Protein AF-A0A969EKW4-F1 (afdb_monomer)

Secondary structure (DSSP, 8-state):
--HHHHHHHHHHHGGGGGG---PPPEEEEEEEEETTEEESS-----TT-EEEEEEEE-SSS-EEEEEEEEEEEETTEEEEEEEETTTTSPPEEE-SS-------TT-BSEEEEE-TT-S-EEEEEE--TT-----

Solvent-accessible surface area (backbone atoms only — not comparable to full-atom values): 8325 Å² total; per-residue (Å²): 139,66,73,71,61,57,59,55,59,58,62,66,62,66,74,70,71,80,78,78,75,84,63,62,57,75,47,78,45,68,33,41,35,46,94,87,48,55,42,67,81,75,83,92,81,59,71,59,24,32,40,34,41,38,42,29,24,79,29,95,53,69,43,73,50,76,46,50,38,67,77,34,69,53,96,90,33,87,57,49,15,71,35,45,51,44,74,97,54,72,60,52,73,45,63,93,66,93,67,82,84,75,77,62,90,85,48,34,34,46,78,47,79,41,51,49,68,33,76,64,34,33,39,35,37,67,38,48,91,79,62,68,76,89,130

Foldseek 3Di:
DPVVVVVVVVVVVVVPPPPPPPQAAEEEEEWEDEPPDIVVPDDDDDARHKYKYFYFYQYPFKDKDWDAADFDDDPNDGDAHPAELCVVWDKDWDDPDDDPPPPPPDHHTDMDIGGHRDRGIMIITGHHPSNDDDD

Sequence (135 aa):
MKMKLLAIALFSLGMFLSACASGAEKVEYTVEMTEFAYSPNLLELKVGQEVTLHLVNIGALDHELMIGREMVLREDQPSGYMADMFEGHEPTVSMVEEMDHDMGHGHGGFMVTVPKGSESTSMTFTVTEDMVGHK

Nearest PDB structures (foldseek):
  7z3g-assembly1_A  TM=7.167E-01  e=8.500E-06  Acidithiobacillus ferrooxidans
  7z3f-assembly2_B  TM=7.754E-01  e=2.452E-05  Acidithiobacillus ferrooxidans
  7z3f-assembly1_A  TM=7.136E-01  e=1.315E-05  Acidithiobacillus ferrooxidans
  4hcf-assembly2_B  TM=7.123E-01  e=1.815E-02  Bacillus anthracis str. Ames
  4gz9-assembly1_A  TM=3.808E-01  e=3.193E-01  Mus musculus

Structure (mmCIF, N/CA/C/O backbone):
data_AF-A0A969EKW4-F1
#
_entry.id   AF-A0A969EKW4-F1
#
loop_
_atom_site.group_PDB
_atom_site.id
_atom_site.type_symbol
_atom_site.label_atom_id
_atom_site.label_alt_id
_atom_site.label_comp_id
_atom_site.label_asym_id
_atom_site.label_entity_id
_atom_site.label_seq_id
_atom_site.pdbx_PDB_ins_code
_atom_site.Cartn_x
_atom_site.Cartn_y
_atom_site.Cartn_z
_atom_site.occupancy
_atom_site.B_iso_or_equiv
_atom_site.auth_seq_id
_atom_site.auth_comp_id
_atom_site.auth_asym_id
_atom_site.auth_atom_id
_atom_site.pdbx_PDB_model_num
ATOM 1 N N . MET A 1 1 ? -17.816 34.848 53.151 1.00 47.81 1 MET A N 1
ATOM 2 C CA . MET A 1 1 ? -16.675 33.966 52.801 1.00 47.81 1 MET A CA 1
ATOM 3 C C . MET A 1 1 ? -17.113 32.565 52.325 1.00 47.81 1 MET A C 1
ATOM 5 O O . MET A 1 1 ? -16.415 31.601 52.584 1.00 47.81 1 MET A O 1
ATOM 9 N N . LYS A 1 2 ? -18.255 32.430 51.623 1.00 43.16 2 LYS A N 1
ATOM 10 C CA . LYS A 1 2 ? -18.767 31.136 51.110 1.00 43.16 2 LYS A CA 1
ATOM 11 C C . LYS A 1 2 ? -18.847 31.081 49.571 1.00 43.16 2 LYS A C 1
ATOM 13 O O . LYS A 1 2 ? -18.701 30.018 48.992 1.00 43.16 2 LYS A O 1
ATOM 18 N N . MET A 1 3 ? -18.954 32.237 48.906 1.00 44.72 3 MET A N 1
ATOM 19 C CA . MET A 1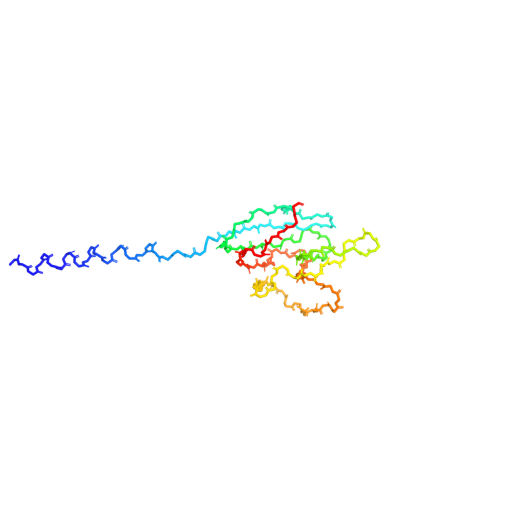 3 ? -19.027 32.341 47.435 1.00 44.72 3 MET A CA 1
ATOM 20 C C . MET A 1 3 ? -17.680 32.211 46.708 1.00 44.72 3 MET A C 1
ATOM 22 O O . MET A 1 3 ? -17.662 31.849 45.540 1.00 44.72 3 MET A O 1
ATOM 26 N N . LYS A 1 4 ? -16.548 32.469 47.380 1.00 44.16 4 LYS A N 1
ATOM 27 C CA . LYS A 1 4 ? -15.214 32.355 46.757 1.00 44.16 4 LYS A CA 1
ATOM 28 C C . LYS A 1 4 ? -14.690 30.914 46.692 1.00 44.16 4 LYS A C 1
ATOM 30 O O . LYS A 1 4 ? -13.885 30.616 45.822 1.00 44.16 4 LYS A O 1
ATOM 35 N N . LEU A 1 5 ? -15.169 30.022 47.567 1.00 45.38 5 LEU A N 1
ATOM 36 C CA . LEU A 1 5 ? -14.805 28.598 47.531 1.00 45.38 5 LEU A CA 1
ATOM 37 C C . LEU A 1 5 ? -15.562 27.823 46.441 1.00 45.38 5 LEU A C 1
ATOM 39 O O . LEU A 1 5 ? -15.018 26.873 45.890 1.00 45.38 5 LEU A O 1
ATOM 43 N N . LEU A 1 6 ? -16.775 28.256 46.080 1.00 46.06 6 LEU A N 1
ATOM 44 C CA . LEU A 1 6 ? -17.583 27.600 45.045 1.00 46.06 6 LEU A CA 1
ATOM 45 C C . LEU A 1 6 ? -17.015 27.819 43.628 1.00 46.06 6 LEU A C 1
ATOM 47 O O . LEU A 1 6 ? -17.104 26.936 42.783 1.00 46.06 6 LEU A O 1
ATOM 51 N N . ALA A 1 7 ? -16.380 28.970 43.384 1.00 49.97 7 ALA A N 1
ATOM 52 C CA . ALA A 1 7 ? -15.793 29.306 42.084 1.00 49.97 7 ALA A CA 1
ATOM 53 C C . ALA A 1 7 ? -14.501 28.524 41.778 1.00 49.97 7 ALA A C 1
ATOM 55 O O . ALA A 1 7 ? -14.211 28.248 40.619 1.00 49.97 7 ALA A O 1
ATOM 56 N N . ILE A 1 8 ? -13.746 28.127 42.807 1.00 52.19 8 ILE A N 1
ATOM 57 C CA . ILE A 1 8 ? -12.502 27.358 42.638 1.00 52.19 8 ILE A CA 1
ATOM 58 C C . ILE A 1 8 ? -12.814 25.881 42.353 1.00 52.19 8 ILE A C 1
ATOM 60 O O . ILE A 1 8 ? -12.127 25.261 41.548 1.00 52.19 8 ILE A O 1
ATOM 64 N N . ALA A 1 9 ? -13.892 25.340 42.932 1.00 51.75 9 ALA A N 1
ATOM 65 C CA . ALA A 1 9 ? -14.326 23.962 42.689 1.00 51.75 9 ALA A CA 1
ATOM 66 C C . ALA A 1 9 ? -14.897 23.735 41.273 1.00 51.75 9 ALA A C 1
ATOM 68 O O . ALA A 1 9 ? -14.811 22.628 40.750 1.00 51.75 9 ALA A O 1
ATOM 69 N N . LEU A 1 10 ? -15.453 24.773 40.635 1.00 51.91 10 LEU A N 1
ATOM 70 C CA . LEU A 1 10 ? -15.963 24.680 39.261 1.00 51.91 10 LEU A CA 1
ATOM 71 C C . LEU A 1 10 ? -14.856 24.801 38.202 1.00 51.91 10 LEU A C 1
ATOM 73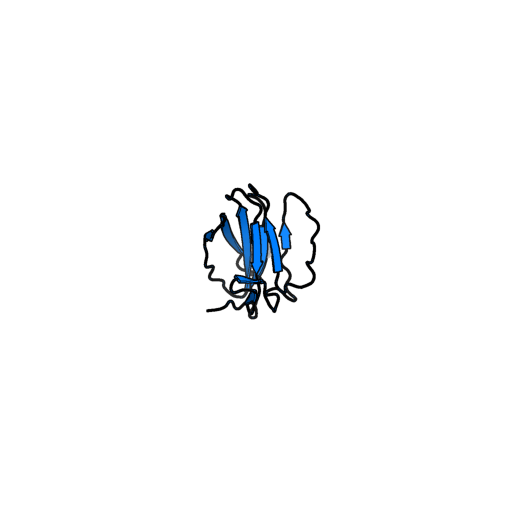 O O . LEU A 1 10 ? -15.001 24.267 37.107 1.00 51.91 10 LEU A O 1
ATOM 77 N N . PHE A 1 11 ? -13.742 25.467 38.526 1.00 50.31 11 PHE A N 1
ATOM 78 C CA . PHE A 1 11 ? -12.624 25.645 37.595 1.00 50.31 11 PHE A CA 1
ATOM 79 C C . PHE A 1 11 ? -11.710 24.410 37.527 1.00 50.31 11 PHE A C 1
ATOM 81 O O . PHE A 1 11 ? -11.139 24.122 36.480 1.00 50.31 11 PHE A O 1
ATOM 88 N N . SER A 1 12 ? -11.614 23.629 38.608 1.00 52.50 12 SER A N 1
ATOM 89 C CA . SER A 1 12 ? -10.834 22.383 38.641 1.00 52.50 12 SER A CA 1
ATOM 90 C C . SER A 1 12 ? -11.556 21.172 38.035 1.00 52.50 12 SER A C 1
ATOM 92 O O . SER A 1 12 ? -10.896 20.205 37.662 1.00 52.50 12 SER A O 1
ATOM 94 N N . LEU A 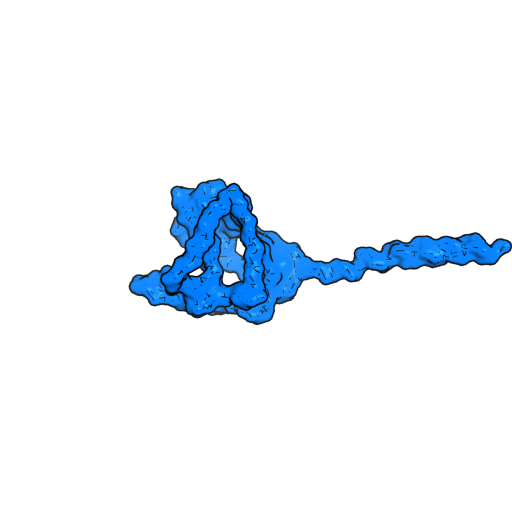1 13 ? -12.885 21.216 37.883 1.00 50.91 13 LEU A N 1
ATOM 95 C CA . LEU A 1 13 ? -13.667 20.115 37.302 1.00 50.91 13 LEU A CA 1
ATOM 96 C C . LEU A 1 13 ? -13.729 20.159 35.760 1.00 50.91 13 LEU A C 1
ATOM 98 O O . LEU A 1 13 ? -13.966 19.136 35.126 1.00 50.91 13 LEU A O 1
ATOM 102 N N . GLY A 1 14 ? -13.461 21.317 35.145 1.00 49.56 14 GLY A N 1
ATOM 103 C CA . GLY A 1 14 ? -13.463 21.481 33.684 1.00 49.56 14 GLY A CA 1
ATOM 104 C C . GLY A 1 14 ? -12.215 20.948 32.968 1.00 49.56 14 GLY A C 1
ATOM 105 O O . GLY A 1 14 ? -12.259 20.725 31.763 1.00 49.56 14 GLY A O 1
ATOM 106 N N . MET A 1 15 ? -11.112 20.708 33.686 1.00 54.66 15 MET A N 1
ATOM 107 C CA . MET A 1 15 ? -9.848 20.244 33.089 1.00 54.66 15 MET A CA 1
ATOM 108 C C . MET A 1 15 ? -9.747 18.720 32.913 1.00 54.66 15 MET A C 1
ATOM 110 O O . MET A 1 15 ? -8.794 18.250 32.300 1.00 54.66 15 MET A O 1
ATOM 114 N N . PHE A 1 16 ? -10.725 17.942 33.389 1.00 52.00 16 PHE A N 1
ATOM 115 C CA . PHE A 1 16 ? -10.686 16.475 33.308 1.00 52.00 16 PHE A CA 1
ATOM 116 C C . PHE A 1 16 ? -11.530 15.862 32.179 1.00 52.00 16 PHE A C 1
ATOM 118 O O . PHE A 1 16 ? -11.521 14.645 32.021 1.00 52.00 16 PHE A O 1
ATOM 125 N N . LEU A 1 17 ? -12.223 16.660 31.357 1.00 52.09 17 LEU A N 1
ATOM 126 C CA . LEU A 1 17 ? -13.061 16.122 30.272 1.00 52.09 17 LEU A CA 1
ATOM 127 C C . LEU A 1 17 ? -12.332 15.911 28.929 1.00 52.09 17 LEU A C 1
ATOM 129 O O . LEU A 1 17 ? -12.952 15.446 27.980 1.00 52.09 17 LEU A O 1
ATOM 133 N N . SER A 1 18 ? -11.030 16.199 28.822 1.00 55.19 18 SER A N 1
ATOM 134 C CA . SER A 1 18 ? -10.322 16.150 27.527 1.00 55.19 18 SER A CA 1
ATOM 135 C C . SER A 1 18 ? -9.687 14.795 27.166 1.00 55.19 18 SER A C 1
ATOM 137 O O . SER A 1 18 ? -9.006 14.711 26.148 1.00 55.19 18 SER A O 1
ATOM 139 N N . ALA A 1 19 ? -9.869 13.739 27.964 1.00 51.81 19 ALA A N 1
ATOM 140 C CA . ALA A 1 19 ? -9.163 12.464 27.757 1.00 51.81 19 ALA A CA 1
ATOM 141 C C . ALA A 1 19 ? -10.017 11.331 27.157 1.00 51.81 19 ALA A C 1
ATOM 143 O O . ALA A 1 19 ? -9.506 10.236 26.952 1.00 51.81 19 ALA A O 1
ATOM 144 N N . CYS A 1 20 ? -11.293 11.573 26.840 1.00 50.16 20 CYS A N 1
ATOM 145 C CA . CYS A 1 20 ? -12.179 10.559 26.254 1.00 50.16 20 CYS A CA 1
ATOM 146 C C . CYS A 1 20 ? -12.565 10.889 24.806 1.00 50.16 20 CYS A C 1
ATOM 148 O O . CYS A 1 20 ? -13.729 10.798 24.433 1.00 50.16 20 CYS A O 1
ATOM 150 N N . ALA A 1 21 ? -11.591 11.267 23.981 1.00 50.88 21 ALA A N 1
ATOM 151 C CA . ALA A 1 21 ? -11.696 11.085 22.538 1.00 50.88 21 ALA A CA 1
ATOM 152 C C . ALA A 1 21 ? -10.865 9.846 22.190 1.00 50.88 21 ALA A C 1
ATOM 154 O O . ALA A 1 21 ? -9.721 9.943 21.762 1.00 50.88 21 ALA A O 1
ATOM 155 N N . SER A 1 22 ? -11.429 8.671 22.473 1.00 57.69 22 SER A N 1
ATOM 156 C CA . SER A 1 22 ? -10.914 7.380 22.011 1.00 57.69 22 SER A CA 1
ATOM 157 C C . SER A 1 22 ? -11.095 7.304 20.489 1.00 57.69 22 SER A C 1
ATOM 159 O O . SER A 1 22 ? -12.016 6.652 20.003 1.00 57.69 22 SER A O 1
ATOM 161 N N . GLY A 1 23 ? -10.284 8.049 19.736 1.00 66.25 23 GLY A N 1
ATOM 162 C CA . GLY A 1 23 ? -10.148 7.854 18.295 1.00 66.25 23 GLY A CA 1
ATOM 163 C C . GLY A 1 23 ? -9.470 6.515 18.012 1.00 66.25 23 GLY A C 1
ATOM 164 O O . GLY A 1 23 ? -8.742 6.008 18.866 1.00 66.25 23 GLY A O 1
ATOM 165 N N . ALA A 1 24 ? -9.725 5.941 16.835 1.00 76.56 24 ALA A N 1
ATOM 166 C CA . ALA A 1 24 ? -9.005 4.763 16.358 1.00 76.56 24 ALA A CA 1
ATOM 167 C C . ALA A 1 24 ? -7.483 4.976 16.479 1.00 76.56 24 ALA A C 1
ATOM 169 O O . ALA A 1 24 ? -6.990 6.076 16.209 1.00 76.56 24 ALA A O 1
ATOM 170 N N . GLU A 1 25 ? -6.748 3.943 16.907 1.00 92.06 25 GLU A N 1
ATOM 171 C CA . GLU A 1 25 ? -5.279 3.953 16.877 1.00 92.06 25 GLU A CA 1
ATOM 172 C C . GLU A 1 25 ? -4.845 4.193 15.426 1.00 92.06 25 GLU A C 1
ATOM 174 O O . GLU A 1 25 ? -5.259 3.448 14.540 1.00 92.06 25 GLU A O 1
ATOM 179 N N . LYS A 1 26 ? -4.067 5.251 15.178 1.00 95.62 26 LYS A N 1
ATOM 180 C CA . LYS A 1 26 ? -3.584 5.597 13.837 1.00 95.62 26 LYS A CA 1
ATOM 181 C C . LYS A 1 26 ? -2.175 5.059 13.648 1.00 95.62 26 LYS A C 1
ATOM 183 O O . LYS A 1 26 ? -1.304 5.354 14.469 1.00 95.62 26 LYS A O 1
ATOM 188 N N . VAL A 1 27 ? -1.953 4.304 12.578 1.00 96.06 27 VAL A N 1
ATOM 189 C CA . VAL A 1 27 ? -0.658 3.697 12.252 1.00 96.06 27 VAL A CA 1
ATOM 190 C C . VAL A 1 27 ? -0.314 3.970 10.795 1.00 96.06 27 VAL A C 1
ATOM 192 O O . VAL A 1 27 ? -1.176 3.926 9.921 1.00 96.06 27 VAL A O 1
ATOM 195 N N . GLU A 1 28 ? 0.960 4.238 10.529 1.00 97.19 28 GLU A N 1
ATOM 196 C CA . GLU A 1 28 ? 1.457 4.510 9.184 1.00 97.19 28 GLU A CA 1
ATOM 197 C C . GLU A 1 28 ? 2.567 3.527 8.808 1.00 97.19 28 GLU A C 1
ATOM 199 O O . GLU A 1 28 ? 3.427 3.210 9.633 1.00 97.19 28 GLU A O 1
ATOM 204 N N . TYR A 1 29 ? 2.562 3.069 7.556 1.00 96.81 29 TYR A N 1
ATOM 205 C CA . TYR A 1 29 ? 3.597 2.208 6.985 1.00 96.81 29 TYR A CA 1
ATOM 206 C C . TYR A 1 29 ? 4.076 2.776 5.658 1.00 96.81 29 TYR A C 1
ATOM 208 O O . TYR A 1 29 ? 3.269 3.238 4.857 1.00 96.81 29 TYR A O 1
ATOM 216 N N . THR A 1 30 ? 5.374 2.679 5.394 1.00 97.25 30 THR A N 1
ATOM 217 C CA . THR A 1 30 ? 5.927 2.906 4.056 1.00 97.25 30 THR A CA 1
ATOM 218 C C . THR A 1 30 ? 6.110 1.562 3.369 1.00 97.25 30 THR A C 1
ATOM 220 O O . THR A 1 30 ? 6.730 0.666 3.941 1.00 97.25 30 THR A O 1
ATOM 223 N N . VAL A 1 31 ? 5.569 1.433 2.160 1.00 96.94 31 VAL A N 1
ATOM 224 C CA . VAL A 1 31 ? 5.736 0.268 1.292 1.00 96.94 31 VAL A CA 1
ATOM 225 C C . VAL A 1 31 ? 6.527 0.701 0.066 1.00 96.94 31 VAL A C 1
ATOM 227 O O . VAL A 1 31 ? 6.027 1.428 -0.791 1.00 96.94 31 VAL A O 1
ATOM 230 N N . GLU A 1 32 ? 7.771 0.247 -0.009 1.00 96.88 32 GLU A N 1
ATOM 231 C CA . GLU A 1 32 ? 8.620 0.422 -1.181 1.00 96.88 32 GLU A CA 1
ATOM 232 C C . GLU A 1 32 ? 8.261 -0.625 -2.239 1.00 96.88 32 GLU A C 1
ATOM 234 O O . GLU A 1 32 ? 8.130 -1.815 -1.937 1.00 96.88 32 GLU A O 1
ATOM 239 N N . MET A 1 33 ? 8.108 -0.177 -3.482 1.00 96.50 33 MET A N 1
ATOM 240 C CA . MET A 1 33 ? 7.756 -0.996 -4.637 1.00 96.50 33 MET A CA 1
ATOM 241 C C . MET A 1 33 ? 8.936 -1.026 -5.609 1.00 96.50 33 MET A C 1
ATOM 243 O O . MET A 1 33 ? 9.424 0.018 -6.045 1.00 96.50 33 MET A O 1
ATOM 247 N N . THR A 1 34 ? 9.373 -2.236 -5.943 1.00 95.81 34 THR A N 1
ATOM 248 C CA . THR A 1 34 ? 10.364 -2.535 -6.989 1.00 95.81 34 THR A CA 1
ATOM 249 C C . THR A 1 34 ? 9.721 -3.435 -8.042 1.00 95.81 34 THR A C 1
ATOM 251 O O . THR A 1 34 ? 8.625 -3.952 -7.828 1.00 95.81 34 THR A O 1
ATOM 254 N N . GLU A 1 35 ? 10.427 -3.733 -9.133 1.00 94.25 35 GLU A N 1
ATOM 255 C CA . GLU A 1 35 ? 9.907 -4.570 -10.223 1.00 94.25 35 GLU A CA 1
ATOM 256 C C . GLU A 1 35 ? 9.490 -5.978 -9.789 1.00 94.25 35 GLU A C 1
ATOM 258 O O . GLU A 1 35 ? 8.704 -6.624 -10.480 1.00 94.25 35 GLU A O 1
ATOM 263 N N . PHE A 1 36 ? 10.025 -6.471 -8.670 1.00 91.38 36 PHE A N 1
ATOM 264 C CA . PHE A 1 36 ? 9.852 -7.864 -8.259 1.00 91.38 36 PHE A CA 1
ATOM 265 C C . PHE A 1 36 ? 9.410 -8.041 -6.805 1.00 91.38 36 PHE A C 1
ATOM 267 O O . PHE A 1 36 ? 9.242 -9.180 -6.368 1.00 91.38 36 PHE A O 1
ATOM 274 N N . ALA A 1 37 ? 9.255 -6.959 -6.035 1.00 93.38 37 ALA A N 1
ATOM 275 C CA . ALA A 1 37 ? 8.936 -7.064 -4.616 1.00 93.38 37 ALA A CA 1
ATOM 276 C C . ALA A 1 37 ? 8.345 -5.784 -4.017 1.00 93.38 37 ALA A C 1
ATOM 278 O O . ALA A 1 37 ? 8.699 -4.669 -4.410 1.00 93.38 37 ALA A O 1
ATOM 279 N N . TYR A 1 38 ? 7.541 -5.997 -2.974 1.00 95.44 38 TYR A N 1
ATOM 280 C CA . TYR A 1 38 ? 7.154 -4.994 -1.988 1.00 95.44 38 TYR A CA 1
ATOM 281 C C . TYR A 1 38 ? 8.019 -5.131 -0.729 1.00 95.44 38 TYR A C 1
ATOM 283 O O . TYR A 1 38 ? 8.346 -6.251 -0.323 1.00 95.44 38 TYR A O 1
ATOM 291 N N . SER A 1 39 ? 8.357 -4.014 -0.086 1.00 96.31 39 SER A N 1
ATOM 292 C CA . SER A 1 39 ? 9.051 -3.989 1.206 1.00 96.31 39 SER A CA 1
ATOM 293 C C . SER A 1 39 ? 8.388 -2.984 2.160 1.00 96.31 39 SER A C 1
ATOM 295 O O . SER A 1 39 ? 8.384 -1.795 1.851 1.00 96.31 39 SER A O 1
ATOM 297 N N . PRO A 1 40 ? 7.848 -3.414 3.316 1.00 96.25 40 PRO A N 1
ATOM 298 C CA . PRO A 1 40 ? 7.740 -4.803 3.761 1.00 96.25 40 PRO A CA 1
ATOM 299 C C . PRO A 1 40 ? 6.758 -5.604 2.890 1.00 96.25 40 PRO A C 1
ATOM 301 O O . PRO A 1 40 ? 5.833 -5.053 2.301 1.00 96.25 40 PRO A O 1
ATOM 304 N N . ASN A 1 41 ? 6.940 -6.925 2.839 1.00 93.44 41 ASN A N 1
ATOM 305 C CA . ASN A 1 41 ? 6.035 -7.843 2.135 1.00 93.44 41 ASN A CA 1
ATOM 306 C C . ASN A 1 41 ? 4.972 -8.483 3.050 1.00 93.44 41 ASN A C 1
ATOM 308 O O . ASN A 1 41 ? 4.167 -9.287 2.586 1.00 93.44 41 ASN A O 1
ATOM 312 N N . LEU A 1 42 ? 4.983 -8.146 4.342 1.00 92.62 42 LEU A N 1
ATOM 313 C CA . LEU A 1 42 ? 4.017 -8.592 5.338 1.00 92.62 42 LEU A CA 1
ATOM 314 C C . LEU A 1 42 ? 3.709 -7.433 6.286 1.00 92.62 42 LEU A C 1
ATOM 316 O O . LEU A 1 42 ? 4.621 -6.833 6.857 1.00 92.62 42 LEU A O 1
ATOM 320 N N . LEU A 1 43 ? 2.421 -7.157 6.476 1.00 92.12 43 LEU A N 1
ATOM 321 C CA . LEU A 1 43 ? 1.915 -6.213 7.466 1.00 92.12 43 LEU A CA 1
ATOM 322 C C . LEU A 1 43 ? 0.961 -6.950 8.406 1.00 92.12 43 LEU A C 1
ATOM 324 O O . LEU A 1 43 ? -0.002 -7.569 7.959 1.00 92.12 43 LEU A O 1
ATOM 328 N N . GLU A 1 44 ? 1.220 -6.871 9.710 1.00 92.25 44 GLU A N 1
ATOM 329 C CA . GLU A 1 44 ? 0.322 -7.389 10.742 1.00 92.25 44 GLU A CA 1
ATOM 330 C C . GLU A 1 44 ? -0.495 -6.240 11.325 1.00 92.25 44 GLU A C 1
ATOM 332 O O . GLU A 1 44 ? 0.047 -5.291 11.894 1.00 92.25 44 GLU A O 1
ATOM 337 N N . LEU A 1 45 ? -1.812 -6.328 11.158 1.00 92.44 45 LEU A N 1
ATOM 338 C CA . LEU A 1 45 ? -2.745 -5.250 11.444 1.00 92.44 45 LEU A CA 1
ATOM 339 C C . LEU A 1 45 ? -3.725 -5.643 12.561 1.00 92.44 45 LEU A C 1
ATOM 341 O O . LEU A 1 45 ? -4.083 -6.811 12.712 1.00 92.44 45 LEU A O 1
ATOM 345 N N . LYS A 1 46 ? -4.172 -4.662 13.350 1.00 92.88 46 LYS A N 1
ATOM 346 C CA . LYS A 1 46 ? -5.177 -4.828 14.405 1.00 92.88 46 LYS A CA 1
ATOM 347 C C . LYS A 1 46 ? -6.524 -4.285 13.944 1.00 92.88 46 LYS A C 1
ATOM 349 O O . LYS A 1 46 ? -6.596 -3.178 13.422 1.00 92.88 46 LYS A O 1
ATOM 354 N N . VAL A 1 47 ? -7.596 -5.027 14.210 1.00 93.88 47 VAL A N 1
ATOM 355 C CA . VAL A 1 47 ? -8.970 -4.556 13.978 1.00 93.88 47 VAL A CA 1
ATOM 356 C C . VAL A 1 47 ? -9.230 -3.259 14.752 1.00 93.88 47 VAL A C 1
ATOM 358 O O . VAL A 1 47 ? -8.840 -3.129 15.913 1.00 93.88 47 VAL A O 1
ATOM 361 N N . GLY A 1 48 ? -9.903 -2.311 14.103 1.00 94.00 48 GLY A N 1
ATOM 362 C CA . GLY A 1 48 ? -10.273 -1.009 14.652 1.00 94.00 48 GLY A CA 1
ATOM 363 C C . GLY A 1 48 ? -9.194 0.067 14.535 1.00 94.00 48 GLY A C 1
ATOM 364 O O . GLY A 1 48 ? -9.448 1.201 14.938 1.00 94.00 48 GLY A O 1
ATOM 365 N N . GLN A 1 49 ? -8.012 -0.254 14.001 1.00 94.75 49 GLN A N 1
ATOM 366 C CA . GLN A 1 49 ? -6.971 0.741 13.747 1.00 94.75 49 GLN A CA 1
ATOM 367 C C . GLN A 1 49 ? -7.210 1.452 12.401 1.00 94.75 49 GLN A C 1
ATOM 369 O O . GLN A 1 49 ? -7.661 0.832 11.435 1.00 94.75 49 GLN A O 1
ATOM 374 N N . GLU A 1 50 ? -6.872 2.736 12.326 1.00 96.25 50 GLU A N 1
ATOM 375 C CA . GLU A 1 50 ? -6.792 3.490 11.072 1.00 96.25 50 GLU A CA 1
ATOM 376 C C . GLU A 1 50 ? -5.366 3.352 10.524 1.00 96.25 50 GLU A C 1
ATOM 378 O O . GLU A 1 50 ? -4.398 3.707 11.197 1.00 96.25 50 GLU A O 1
ATOM 383 N N . VAL A 1 51 ? -5.227 2.797 9.323 1.00 96.81 51 VAL A N 1
ATOM 384 C CA . VAL A 1 51 ? -3.940 2.536 8.671 1.00 96.81 51 VAL A CA 1
ATOM 385 C C . VAL A 1 51 ? -3.771 3.478 7.499 1.00 96.81 51 VAL A C 1
ATOM 387 O O . VAL A 1 51 ? -4.665 3.562 6.662 1.00 96.81 51 VAL A O 1
ATOM 390 N N . THR A 1 52 ? -2.600 4.100 7.394 1.00 97.31 52 THR A N 1
ATOM 391 C CA . THR A 1 52 ? -2.149 4.779 6.175 1.00 97.31 52 THR A CA 1
ATOM 392 C C . THR A 1 52 ? -0.947 4.046 5.595 1.00 97.31 52 THR A C 1
ATOM 394 O O . THR A 1 52 ? 0.070 3.877 6.267 1.00 97.31 52 THR A O 1
ATOM 397 N N . LEU A 1 53 ? -1.051 3.614 4.340 1.00 96.81 53 LEU A N 1
ATOM 398 C CA . LEU A 1 53 ? 0.073 3.085 3.573 1.00 96.81 53 LEU A CA 1
ATOM 399 C C . LEU A 1 53 ? 0.608 4.186 2.664 1.00 96.81 53 LEU A C 1
ATOM 401 O O . LEU A 1 53 ? -0.131 4.701 1.829 1.00 96.81 53 LEU A O 1
ATOM 405 N N . HIS A 1 54 ? 1.884 4.520 2.815 1.00 96.69 54 HIS A N 1
ATOM 406 C CA . HIS A 1 54 ? 2.640 5.383 1.914 1.00 96.69 54 HIS A CA 1
ATOM 407 C C . HIS A 1 54 ? 3.328 4.500 0.877 1.00 96.69 54 HIS A C 1
ATOM 409 O O . HIS A 1 54 ? 4.221 3.725 1.218 1.00 96.69 54 HIS A O 1
ATOM 415 N N . LEU A 1 55 ? 2.884 4.580 -0.372 1.00 95.88 55 LEU A N 1
ATOM 416 C CA . LEU A 1 55 ? 3.381 3.762 -1.471 1.00 95.88 55 LEU A CA 1
ATOM 417 C C . LEU A 1 55 ? 4.487 4.526 -2.195 1.00 95.88 55 LEU A C 1
ATOM 419 O O . LEU A 1 55 ? 4.243 5.591 -2.763 1.00 95.88 55 LEU A O 1
ATOM 423 N N . VAL A 1 56 ? 5.699 3.977 -2.167 1.00 95.88 56 VAL A N 1
ATOM 424 C CA . VAL A 1 56 ? 6.881 4.597 -2.771 1.00 95.88 56 VAL A CA 1
ATOM 425 C C . VAL A 1 56 ? 7.373 3.712 -3.903 1.00 95.88 56 VAL A C 1
ATOM 427 O O . VAL A 1 56 ? 7.866 2.609 -3.670 1.00 95.88 56 VAL A O 1
ATOM 430 N N . ASN A 1 57 ? 7.259 4.193 -5.138 1.00 95.44 57 ASN A N 1
ATOM 431 C CA . ASN A 1 57 ? 7.756 3.467 -6.299 1.00 95.44 57 ASN A CA 1
ATOM 432 C C . ASN A 1 57 ? 9.212 3.859 -6.585 1.00 95.44 57 ASN A C 1
ATOM 434 O O . ASN A 1 57 ? 9.483 4.903 -7.182 1.00 95.44 57 ASN A O 1
ATOM 438 N N . ILE A 1 58 ? 10.136 2.989 -6.170 1.00 95.50 58 ILE A N 1
ATOM 439 C CA . ILE A 1 58 ? 11.583 3.123 -6.406 1.00 95.50 58 ILE A CA 1
ATOM 440 C C . ILE A 1 58 ? 12.056 2.349 -7.650 1.00 95.50 58 ILE A C 1
ATOM 442 O O . ILE A 1 58 ? 13.257 2.290 -7.920 1.00 95.50 58 ILE A O 1
ATOM 446 N N . GLY A 1 59 ? 11.124 1.742 -8.389 1.00 94.00 59 GLY A N 1
ATOM 447 C CA . GLY A 1 59 ? 11.369 1.040 -9.641 1.00 94.00 59 GLY A CA 1
ATOM 448 C C . GLY A 1 59 ? 11.482 1.972 -10.851 1.00 94.00 59 GLY A C 1
ATOM 449 O O . GLY A 1 59 ? 11.264 3.185 -10.802 1.00 94.00 59 GLY A O 1
ATOM 450 N N . ALA A 1 60 ? 11.836 1.381 -11.986 1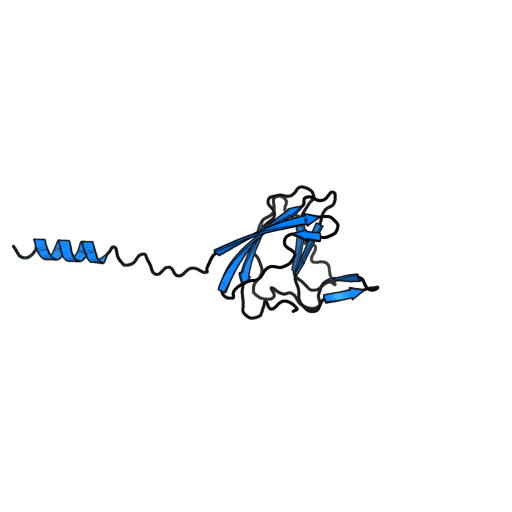.00 94.62 60 ALA A N 1
ATOM 451 C CA . ALA A 1 60 ? 11.953 2.034 -13.282 1.00 94.62 60 ALA A CA 1
ATOM 452 C C . ALA A 1 60 ? 10.624 2.096 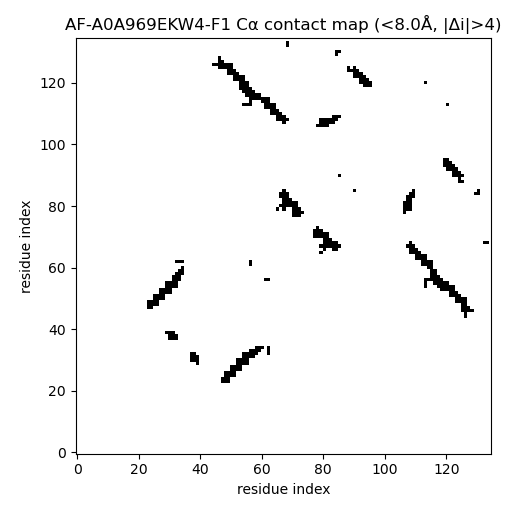-14.061 1.00 94.62 60 ALA A C 1
ATOM 454 O O . ALA A 1 60 ? 10.546 2.806 -15.072 1.00 94.62 60 ALA A O 1
ATOM 455 N N . LEU A 1 61 ? 9.603 1.356 -13.620 1.00 94.00 61 LEU A N 1
ATOM 456 C CA . LEU A 1 61 ? 8.290 1.233 -14.259 1.00 94.00 61 LEU A CA 1
ATOM 457 C C . LEU A 1 61 ? 7.177 1.704 -13.322 1.00 94.00 61 LEU A C 1
ATOM 459 O O . LEU A 1 61 ? 7.360 1.752 -12.108 1.00 94.00 61 LEU A O 1
ATOM 463 N N . ASP A 1 62 ? 6.014 2.017 -13.887 1.00 93.00 62 ASP A N 1
ATOM 464 C CA . ASP A 1 62 ? 4.803 2.188 -13.087 1.00 93.00 62 ASP A CA 1
ATOM 465 C C . ASP A 1 62 ? 4.439 0.842 -12.451 1.00 93.00 62 ASP A C 1
ATOM 467 O O . ASP A 1 62 ? 4.617 -0.224 -13.053 1.00 93.00 62 ASP A O 1
ATOM 471 N N . HIS A 1 63 ? 3.968 0.888 -11.211 1.00 92.75 63 HIS A N 1
ATOM 472 C CA . HIS A 1 63 ? 3.605 -0.301 -10.457 1.00 92.75 63 HIS A CA 1
ATOM 473 C C . HIS A 1 63 ? 2.153 -0.243 -10.029 1.00 92.75 63 HIS A C 1
ATOM 475 O O . HIS A 1 63 ? 1.553 0.820 -9.952 1.00 92.75 63 HIS A O 1
ATOM 481 N N . GLU A 1 64 ? 1.590 -1.401 -9.725 1.00 90.44 64 GLU A N 1
ATOM 482 C CA . GLU A 1 64 ? 0.238 -1.520 -9.202 1.00 90.44 64 GLU A CA 1
ATOM 483 C C . GLU A 1 64 ? 0.308 -2.180 -7.829 1.00 90.44 64 GLU A C 1
ATOM 485 O O . GLU A 1 64 ? 1.108 -3.090 -7.595 1.00 90.44 64 GLU A O 1
ATOM 490 N N . LEU A 1 65 ? -0.519 -1.705 -6.905 1.00 90.69 65 LEU A N 1
ATOM 491 C CA . LEU A 1 65 ? -0.858 -2.419 -5.687 1.00 90.69 65 LEU A CA 1
ATOM 492 C C . LEU A 1 65 ? -2.264 -2.977 -5.867 1.00 90.69 65 LEU A C 1
ATOM 494 O O . LEU A 1 65 ? -3.210 -2.210 -6.041 1.00 90.69 65 LEU A O 1
ATOM 498 N N . MET A 1 66 ? -2.395 -4.299 -5.804 1.00 89.56 66 MET A N 1
ATOM 499 C CA . MET A 1 66 ? -3.690 -4.971 -5.794 1.00 89.56 66 MET A CA 1
ATOM 500 C C . MET A 1 66 ? -3.907 -5.646 -4.445 1.00 89.56 66 MET A C 1
ATOM 502 O O . MET A 1 66 ? -3.038 -6.376 -3.968 1.00 89.56 66 MET A O 1
ATOM 506 N N . ILE A 1 67 ? -5.073 -5.431 -3.844 1.00 90.62 67 ILE A N 1
ATOM 507 C CA . ILE A 1 67 ? -5.453 -6.040 -2.569 1.00 90.62 67 ILE A CA 1
ATOM 508 C C . ILE A 1 67 ? -6.834 -6.671 -2.726 1.00 90.62 67 ILE A C 1
ATOM 510 O O . ILE A 1 67 ? -7.797 -6.026 -3.131 1.00 90.62 67 ILE A O 1
ATOM 514 N N . GLY A 1 68 ? -6.946 -7.945 -2.372 1.00 90.94 68 GLY A N 1
ATOM 515 C CA . GLY A 1 68 ? -8.208 -8.666 -2.421 1.00 90.94 68 GLY A CA 1
ATOM 516 C C . GLY A 1 68 ? -8.110 -10.041 -1.778 1.00 90.94 68 GLY A C 1
ATOM 517 O O . GLY A 1 68 ? -7.081 -10.427 -1.217 1.00 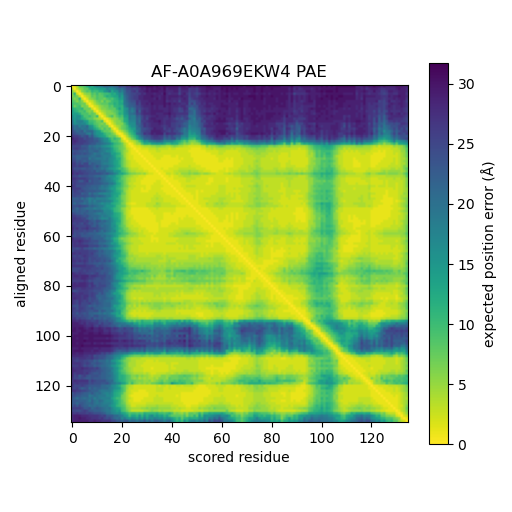90.94 68 GLY A O 1
ATOM 518 N N . ARG A 1 69 ? -9.206 -10.793 -1.857 1.00 89.06 69 ARG A N 1
ATOM 519 C CA . ARG A 1 69 ? -9.310 -12.174 -1.370 1.00 89.06 69 ARG A CA 1
ATOM 520 C C . ARG A 1 69 ? -9.432 -13.138 -2.541 1.00 89.06 69 ARG A C 1
ATOM 522 O O . ARG A 1 69 ? -9.870 -12.764 -3.623 1.00 89.06 69 ARG A O 1
ATOM 529 N N . GLU A 1 70 ? -9.054 -14.391 -2.291 1.00 88.62 70 GLU A N 1
ATOM 530 C CA . GLU A 1 70 ? -9.121 -15.470 -3.293 1.00 88.62 70 GLU A CA 1
ATOM 531 C C . GLU A 1 70 ? -8.372 -15.097 -4.588 1.00 88.62 70 GLU A C 1
ATOM 533 O O . GLU A 1 70 ? -8.971 -14.752 -5.605 1.00 88.62 70 GLU A O 1
ATOM 538 N N . MET A 1 71 ? -7.034 -15.119 -4.527 1.00 88.50 71 MET A N 1
ATOM 539 C CA . MET A 1 71 ? -6.181 -14.809 -5.678 1.00 88.50 71 MET A CA 1
ATOM 540 C C . MET A 1 71 ? -6.530 -15.713 -6.865 1.00 88.50 71 MET A C 1
ATOM 542 O O . MET A 1 71 ? -6.552 -16.939 -6.744 1.00 88.50 71 MET A O 1
ATOM 546 N N . VAL A 1 72 ? -6.758 -15.096 -8.020 1.00 88.81 72 VAL A N 1
ATOM 547 C CA . VAL A 1 72 ? -7.017 -15.794 -9.278 1.00 88.81 72 VAL A CA 1
ATOM 548 C C . VAL A 1 72 ? -5.702 -15.966 -10.021 1.00 88.81 72 VAL A C 1
ATOM 550 O O . VAL A 1 72 ? -4.949 -15.009 -10.186 1.00 88.81 72 VAL A O 1
ATOM 553 N N . LEU A 1 73 ? -5.447 -17.177 -10.512 1.00 90.25 73 LEU A N 1
ATOM 554 C CA . LEU A 1 73 ? -4.325 -17.455 -11.403 1.00 90.25 73 LEU A CA 1
ATOM 555 C C . LEU A 1 73 ? -4.813 -17.538 -12.854 1.00 90.25 73 LEU A C 1
ATOM 557 O O . LEU A 1 73 ? -5.832 -18.173 -13.137 1.00 90.25 73 LEU A O 1
ATOM 561 N N . ARG A 1 74 ? -4.071 -16.935 -13.784 1.00 89.50 74 ARG A N 1
ATOM 562 C CA . ARG A 1 74 ? -4.195 -17.168 -15.230 1.00 89.50 74 ARG A CA 1
ATOM 563 C C . ARG A 1 74 ? -2.821 -17.553 -15.752 1.00 89.50 74 ARG A C 1
ATOM 565 O O . ARG A 1 74 ? -1.860 -16.847 -15.482 1.00 89.50 74 ARG A O 1
ATOM 572 N N . GLU A 1 75 ? -2.728 -18.680 -16.454 1.00 92.69 75 GLU A N 1
ATOM 573 C CA . GLU A 1 75 ? -1.445 -19.196 -16.966 1.00 92.69 75 GLU A CA 1
ATOM 574 C C . GLU A 1 75 ? -0.355 -19.287 -15.872 1.00 92.69 75 GLU A C 1
ATOM 576 O O . GLU A 1 75 ? 0.790 -18.897 -16.080 1.00 92.69 75 GLU A O 1
ATOM 581 N N . ASP A 1 76 ? -0.737 -19.769 -14.681 1.00 89.88 76 ASP A N 1
ATOM 582 C CA . ASP A 1 76 ? 0.115 -19.881 -13.482 1.00 89.88 76 ASP A CA 1
ATOM 583 C C . ASP A 1 76 ? 0.666 -18.550 -12.928 1.00 89.88 76 ASP A C 1
ATOM 585 O O . ASP A 1 76 ? 1.567 -18.547 -12.088 1.00 89.88 76 ASP A O 1
ATOM 589 N N . GLN A 1 77 ? 0.095 -17.412 -13.335 1.00 85.06 77 GLN A N 1
ATOM 590 C CA . GLN A 1 77 ? 0.455 -16.085 -12.831 1.00 85.06 77 GLN A CA 1
ATOM 591 C C . GLN A 1 77 ? -0.707 -15.436 -12.066 1.00 85.06 77 GLN A C 1
ATOM 593 O O . GLN A 1 77 ? -1.863 -15.582 -12.483 1.00 85.06 77 GLN A O 1
ATOM 598 N N . PRO A 1 78 ? -0.435 -14.700 -10.968 1.00 86.31 78 PRO A N 1
ATOM 599 C CA . PRO A 1 78 ? -1.437 -13.872 -10.302 1.00 86.31 78 PRO A CA 1
ATOM 600 C C . PRO A 1 78 ? -2.123 -12.924 -11.291 1.00 86.31 78 PRO A C 1
ATOM 602 O O . PRO A 1 78 ? -1.467 -12.206 -12.038 1.00 86.31 78 PRO A O 1
ATOM 605 N N . SER A 1 79 ? -3.454 -12.934 -11.304 1.00 87.56 79 SER A N 1
ATOM 606 C CA . SER A 1 79 ? -4.284 -12.169 -12.240 1.00 87.56 79 SER A CA 1
ATOM 607 C C . SER A 1 79 ? -5.463 -11.502 -11.522 1.00 87.56 79 SER A C 1
ATOM 609 O O . SER A 1 79 ? -6.606 -11.515 -11.988 1.00 87.56 79 SER A O 1
ATOM 611 N N . GLY A 1 80 ? -5.173 -10.925 -10.356 1.00 87.81 80 GLY A N 1
ATOM 612 C CA . GLY A 1 80 ? -6.139 -10.253 -9.490 1.00 87.81 80 GLY A CA 1
ATOM 613 C C . GLY A 1 80 ? -6.813 -11.185 -8.485 1.00 87.81 80 GLY A C 1
ATOM 614 O O . GLY A 1 80 ? -6.285 -12.242 -8.129 1.00 87.81 80 GLY A O 1
ATOM 615 N N . TYR A 1 81 ? -7.985 -10.769 -8.013 1.00 89.12 81 TYR A N 1
ATOM 616 C CA . TYR A 1 81 ? -8.706 -11.393 -6.907 1.00 89.12 81 TYR A CA 1
ATOM 617 C C . TYR A 1 81 ? -10.164 -11.671 -7.290 1.00 89.12 81 TYR A C 1
ATOM 619 O O . TYR A 1 81 ? -10.698 -11.054 -8.212 1.00 89.12 81 TYR A O 1
ATOM 627 N N . MET A 1 82 ? -10.824 -12.615 -6.614 1.00 87.75 82 MET A N 1
ATOM 628 C CA . MET A 1 82 ? -12.265 -12.836 -6.814 1.00 87.75 82 MET A CA 1
ATOM 629 C C . MET A 1 82 ? -13.118 -11.847 -6.020 1.00 87.75 82 MET A C 1
ATOM 631 O O . MET A 1 82 ? -14.225 -11.528 -6.449 1.00 87.75 82 MET A O 1
ATOM 635 N N . ALA A 1 83 ? -12.612 -11.360 -4.885 1.00 88.06 83 ALA A N 1
ATOM 636 C CA . ALA A 1 83 ? -13.342 -10.459 -4.003 1.00 88.06 83 ALA A CA 1
ATOM 637 C C . ALA A 1 83 ? -12.479 -9.274 -3.562 1.00 88.06 83 ALA A C 1
ATOM 639 O O . ALA A 1 83 ? -11.290 -9.432 -3.271 1.00 88.06 83 ALA A O 1
ATOM 640 N N . ASP A 1 84 ? -13.105 -8.102 -3.472 1.00 89.19 84 ASP A N 1
ATOM 641 C CA . ASP A 1 84 ? -12.476 -6.899 -2.938 1.00 89.19 84 ASP A CA 1
ATOM 642 C C . ASP A 1 84 ? -12.349 -6.984 -1.416 1.00 89.19 84 ASP A C 1
ATOM 644 O O . ASP A 1 84 ? -13.320 -7.270 -0.711 1.00 89.19 84 ASP A O 1
ATOM 648 N N . MET A 1 85 ? -11.138 -6.758 -0.898 1.00 90.94 85 MET A N 1
ATOM 649 C CA . MET A 1 85 ? -10.910 -6.745 0.543 1.00 90.94 85 MET A CA 1
ATOM 650 C C . MET A 1 85 ? -11.689 -5.619 1.233 1.00 90.94 85 MET A C 1
ATOM 652 O O . MET A 1 85 ? -12.110 -5.807 2.372 1.00 90.94 85 MET A O 1
ATOM 656 N N . PHE A 1 86 ? -11.897 -4.499 0.541 1.00 91.38 86 PHE A N 1
ATOM 657 C CA . PHE A 1 86 ? -12.467 -3.267 1.076 1.00 91.38 86 PHE A CA 1
ATOM 658 C C . PHE A 1 86 ? -13.939 -3.053 0.725 1.00 91.38 86 PHE A C 1
ATOM 660 O O . PHE A 1 86 ? -14.464 -1.970 0.973 1.00 91.38 86 PHE A O 1
ATOM 667 N N . GLU A 1 87 ? -14.628 -4.064 0.189 1.00 87.62 87 GLU A N 1
ATOM 668 C CA . GLU A 1 87 ? -16.050 -3.960 -0.147 1.00 87.62 87 GLU A CA 1
ATOM 669 C C . GLU A 1 87 ? -16.866 -3.423 1.050 1.00 87.62 87 GLU A C 1
ATOM 671 O O . GLU A 1 87 ? -16.906 -4.015 2.130 1.00 87.62 87 GLU A O 1
ATOM 676 N N . GLY A 1 88 ? -17.500 -2.259 0.871 1.00 87.81 88 GLY A N 1
ATOM 677 C CA . GLY A 1 88 ? -18.278 -1.576 1.915 1.00 87.81 88 GLY A CA 1
ATOM 678 C C . GLY A 1 88 ? -17.475 -0.678 2.871 1.00 87.81 88 GLY A C 1
ATOM 679 O O . GLY A 1 88 ? -18.085 0.038 3.666 1.00 87.81 88 GLY A O 1
ATOM 680 N N . HIS A 1 89 ? -16.143 -0.666 2.770 1.00 89.50 89 HIS A N 1
ATOM 681 C CA . HIS A 1 89 ? -15.204 0.116 3.585 1.00 89.50 89 HIS A CA 1
ATOM 682 C C . HIS A 1 89 ? -14.047 0.664 2.727 1.00 89.50 89 HIS A C 1
ATOM 684 O O . HIS A 1 89 ? -12.873 0.395 2.990 1.00 89.50 89 HIS A O 1
ATOM 690 N N . GLU A 1 90 ? -14.396 1.435 1.695 1.00 89.06 90 GLU A N 1
ATOM 691 C CA . GLU A 1 90 ? -13.458 1.919 0.676 1.00 89.06 90 GLU A CA 1
ATOM 692 C C . GLU A 1 90 ? -12.305 2.763 1.257 1.00 89.06 90 GLU A C 1
ATOM 694 O O . GLU A 1 90 ? -12.555 3.692 2.040 1.00 89.06 90 GLU A O 1
ATOM 699 N N . PRO A 1 91 ? -11.043 2.507 0.860 1.00 92.44 91 PRO A N 1
ATOM 700 C CA . PRO A 1 91 ? -9.918 3.339 1.248 1.00 92.44 91 PRO A CA 1
ATOM 701 C C . PRO A 1 91 ? -10.025 4.738 0.644 1.00 92.44 91 PRO A C 1
ATOM 703 O O . PRO A 1 91 ? -10.444 4.927 -0.496 1.00 92.44 91 PRO A O 1
ATOM 706 N N . THR A 1 92 ? -9.549 5.737 1.380 1.00 92.88 92 THR A N 1
ATOM 707 C CA . THR A 1 92 ? -9.278 7.058 0.806 1.00 92.88 92 THR A CA 1
ATOM 708 C C . THR A 1 92 ? -7.888 7.046 0.188 1.00 92.88 92 THR A C 1
ATOM 710 O O . THR A 1 92 ? -6.913 6.807 0.897 1.00 92.88 92 THR A O 1
ATOM 713 N N . VAL A 1 93 ? -7.784 7.316 -1.113 1.00 91.50 93 VAL A N 1
ATOM 714 C CA . VAL A 1 93 ? -6.502 7.388 -1.827 1.00 91.50 93 VAL A CA 1
ATOM 715 C C . VAL A 1 93 ? -6.133 8.846 -2.083 1.00 91.50 93 VAL A C 1
ATOM 717 O O . VAL A 1 93 ? -6.966 9.639 -2.515 1.00 91.50 93 VAL A O 1
ATOM 720 N N . SER A 1 94 ? -4.877 9.198 -1.824 1.00 90.00 94 SER A N 1
ATOM 721 C CA . SER A 1 94 ? -4.291 10.496 -2.154 1.00 90.00 94 SER A CA 1
ATOM 722 C C . SER A 1 94 ? -3.189 10.298 -3.193 1.00 90.00 94 SER A C 1
ATOM 724 O O . SER A 1 94 ? -2.267 9.515 -2.971 1.00 90.00 94 SER A O 1
ATOM 726 N N . MET A 1 95 ? -3.271 11.007 -4.323 1.00 80.25 95 MET A N 1
ATOM 727 C CA . MET A 1 95 ? -2.303 10.944 -5.429 1.00 80.25 95 MET A CA 1
ATOM 728 C C . MET A 1 95 ? -1.924 12.346 -5.913 1.00 80.25 95 MET A C 1
ATOM 730 O O . MET A 1 95 ? -2.718 13.277 -5.801 1.00 80.25 95 MET A O 1
ATOM 734 N N . VAL A 1 96 ? -0.709 12.499 -6.457 1.00 59.75 96 VAL A N 1
ATOM 735 C CA . VAL A 1 96 ? -0.226 13.777 -7.030 1.00 59.75 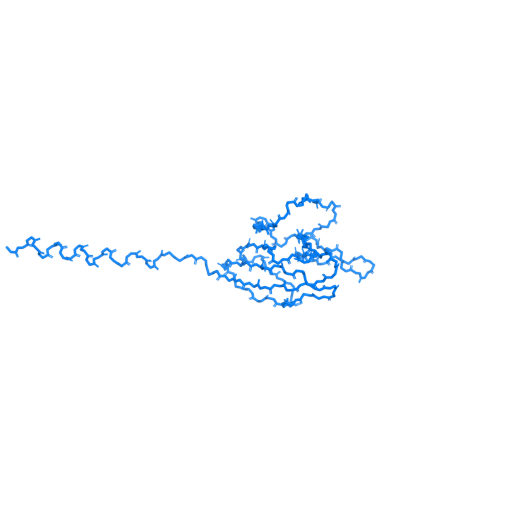96 VAL A CA 1
ATOM 736 C C . VAL A 1 96 ? -0.820 14.050 -8.409 1.00 59.75 96 VAL A C 1
ATOM 738 O O . VAL A 1 96 ? -0.946 15.210 -8.796 1.00 59.75 96 VAL A O 1
ATOM 741 N N . GLU A 1 97 ? -1.231 13.006 -9.126 1.00 56.94 97 GLU A N 1
ATOM 742 C CA . GLU A 1 97 ? -1.912 13.119 -10.412 1.00 56.94 97 GLU A CA 1
ATOM 743 C C . GLU A 1 97 ? -3.180 12.261 -10.376 1.00 56.94 97 GLU A C 1
ATOM 745 O O . GLU A 1 97 ? -3.120 11.064 -10.097 1.00 56.94 97 GLU A O 1
ATOM 750 N N . GLU A 1 98 ? -4.334 12.890 -10.617 1.00 47.78 98 GLU A N 1
ATOM 751 C CA . GLU A 1 98 ? -5.601 12.196 -10.852 1.00 47.78 98 GLU A CA 1
ATOM 752 C C . GLU A 1 98 ? -5.474 11.427 -12.175 1.00 47.78 98 GLU A C 1
ATOM 754 O O . GLU A 1 98 ? -5.677 11.987 -13.253 1.00 47.78 98 GLU A O 1
ATOM 759 N N . MET A 1 99 ? -5.075 10.156 -12.119 1.00 49.78 99 MET A N 1
ATOM 760 C CA . MET A 1 99 ? -5.272 9.253 -13.248 1.00 49.78 99 MET A CA 1
ATOM 761 C C . MET A 1 99 ? -6.681 8.678 -13.179 1.00 49.78 99 MET A C 1
ATOM 763 O O . MET A 1 99 ? -7.156 8.319 -12.102 1.00 49.78 99 MET A O 1
ATOM 767 N N . ASP A 1 100 ? -7.342 8.635 -14.337 1.00 45.72 100 ASP A N 1
ATOM 768 C CA . ASP A 1 100 ? -8.652 8.014 -14.517 1.00 45.72 100 ASP A CA 1
ATOM 769 C C . ASP A 1 100 ? -8.649 6.648 -13.820 1.00 45.72 100 ASP A C 1
ATOM 771 O O . ASP A 1 100 ? -7.833 5.781 -14.143 1.00 45.72 100 ASP A O 1
ATOM 775 N N . HIS A 1 101 ? -9.547 6.467 -12.851 1.00 48.34 101 HIS A N 1
ATOM 776 C CA . HIS A 1 101 ? -9.843 5.157 -12.289 1.00 48.34 101 HIS A CA 1
ATOM 777 C C . HIS A 1 101 ? -10.478 4.314 -13.400 1.00 48.34 101 HIS A C 1
ATOM 779 O O . HIS A 1 101 ? -11.703 4.223 -13.497 1.00 48.34 101 HIS A O 1
ATOM 785 N N . ASP A 1 102 ? -9.658 3.721 -14.269 1.00 45.72 102 ASP A N 1
ATOM 786 C CA . ASP A 1 102 ? -10.116 2.658 -15.147 1.00 45.72 102 ASP A CA 1
ATOM 787 C C . ASP A 1 102 ? -10.442 1.470 -14.245 1.00 45.72 102 ASP A C 1
ATOM 789 O O . ASP A 1 102 ? -9.576 0.703 -13.824 1.00 45.72 102 ASP A O 1
ATOM 793 N N . MET A 1 103 ? -11.716 1.378 -13.864 1.00 48.34 103 MET A N 1
ATOM 794 C CA . MET A 1 103 ? -12.301 0.219 -13.205 1.00 48.34 103 MET A CA 1
ATOM 795 C C . MET A 1 103 ? -12.302 -0.923 -14.220 1.00 48.34 103 MET A C 1
ATOM 797 O O . MET A 1 103 ? -13.335 -1.248 -14.811 1.00 48.34 103 MET A O 1
ATOM 801 N N . GLY A 1 104 ? -11.115 -1.487 -14.458 1.00 43.94 104 GLY A N 1
ATOM 802 C CA . GLY A 1 104 ? -10.865 -2.547 -15.415 1.00 43.94 104 GLY A CA 1
ATOM 803 C C . GLY A 1 104 ? -11.887 -3.659 -15.232 1.00 43.94 104 GLY A C 1
ATOM 804 O O . GLY A 1 104 ? -11.885 -4.396 -14.244 1.00 43.94 104 GLY A O 1
ATOM 805 N N . HIS A 1 105 ? -12.799 -3.767 -16.194 1.00 45.44 105 HIS A N 1
ATOM 806 C CA . HIS A 1 105 ? -13.839 -4.781 -16.213 1.00 45.44 105 HIS A CA 1
ATOM 807 C C . HIS A 1 105 ? -13.204 -6.181 -16.270 1.00 45.44 105 HIS A C 1
ATOM 809 O O . HIS A 1 105 ? -12.870 -6.671 -17.347 1.00 45.44 105 HIS A O 1
ATOM 815 N N . GLY A 1 106 ? -13.059 -6.852 -15.122 1.00 50.69 106 GLY A N 1
ATOM 816 C CA . GLY A 1 106 ? -12.759 -8.291 -15.077 1.00 50.69 106 GLY A CA 1
ATOM 817 C C . GLY A 1 106 ? -11.738 -8.773 -14.046 1.00 50.69 106 GLY A C 1
ATOM 818 O O . GLY A 1 106 ? -11.455 -9.974 -14.034 1.00 50.69 106 GLY A O 1
ATOM 819 N N . HIS A 1 107 ? -11.204 -7.896 -13.195 1.00 59.00 107 HIS A N 1
ATOM 820 C CA . HIS A 1 107 ? -10.354 -8.276 -12.065 1.00 59.00 107 HIS A CA 1
ATOM 821 C C . HIS A 1 107 ? -11.030 -7.799 -10.777 1.00 59.00 107 HIS A C 1
ATOM 823 O O . HIS A 1 107 ? -11.228 -6.603 -10.605 1.00 59.00 107 HIS A O 1
ATOM 829 N N . GLY A 1 108 ? -11.456 -8.716 -9.904 1.00 67.31 108 GLY A N 1
ATOM 830 C CA . GLY A 1 108 ? -11.903 -8.328 -8.565 1.00 67.31 108 GLY A CA 1
ATOM 831 C C . GLY A 1 108 ? -10.710 -7.874 -7.717 1.00 67.31 108 GLY A C 1
ATOM 832 O O . GLY A 1 108 ? -9.557 -8.196 -8.033 1.00 67.31 108 GLY A O 1
ATOM 833 N N . GLY A 1 109 ? -10.987 -7.138 -6.640 1.00 81.56 109 GLY A N 1
ATOM 834 C CA . GLY A 1 109 ? -9.958 -6.526 -5.798 1.00 81.56 109 GLY A CA 1
ATOM 835 C C . GLY A 1 109 ? -9.892 -5.007 -5.936 1.00 81.56 109 GLY A C 1
ATOM 836 O O . GLY A 1 109 ? -10.313 -4.442 -6.941 1.00 81.56 109 GLY A O 1
ATOM 837 N N . PHE A 1 110 ? -9.293 -4.377 -4.935 1.00 88.88 110 PHE A N 1
ATOM 838 C CA . PHE A 1 110 ? -8.924 -2.971 -4.954 1.00 88.88 110 PHE A CA 1
ATOM 839 C C . PHE A 1 110 ? -7.575 -2.799 -5.654 1.00 88.88 110 PHE A C 1
ATOM 841 O O . PHE A 1 110 ? -6.649 -3.577 -5.407 1.00 88.88 110 PHE A O 1
ATOM 848 N N . MET A 1 111 ? -7.455 -1.786 -6.512 1.00 88.31 111 MET A N 1
ATOM 849 C CA . MET A 1 111 ? -6.249 -1.506 -7.290 1.00 88.31 111 MET A CA 1
ATOM 850 C C . MET A 1 111 ? -5.845 -0.038 -7.167 1.00 88.31 111 MET A C 1
ATOM 852 O O . MET A 1 111 ? -6.676 0.863 -7.264 1.00 88.31 111 MET A O 1
ATOM 856 N N . VAL A 1 112 ? -4.542 0.189 -7.012 1.00 89.75 112 VAL A N 1
ATOM 857 C CA . VAL A 1 112 ? -3.924 1.516 -7.039 1.00 89.75 112 VAL A CA 1
ATOM 858 C C . VAL A 1 112 ? -2.704 1.478 -7.948 1.00 89.75 112 VAL A C 1
ATOM 860 O O . VAL A 1 112 ? -1.762 0.733 -7.683 1.00 89.75 112 VAL A O 1
ATOM 863 N N . THR A 1 113 ? -2.694 2.304 -8.993 1.00 90.81 113 THR A N 1
ATOM 864 C CA . THR A 1 113 ? -1.514 2.510 -9.844 1.00 90.81 113 THR A CA 1
ATOM 865 C C . THR A 1 113 ? -0.595 3.554 -9.217 1.00 90.81 113 THR A C 1
ATOM 867 O O . THR A 1 113 ? -1.009 4.665 -8.907 1.00 90.81 113 THR A O 1
ATOM 870 N N . VAL A 1 114 ? 0.673 3.211 -9.036 1.00 91.62 114 VAL A N 1
ATOM 871 C CA . VAL A 1 114 ? 1.710 4.045 -8.431 1.00 91.62 114 VAL A CA 1
ATOM 872 C C . VAL A 1 114 ? 2.746 4.385 -9.508 1.00 91.62 114 VAL A C 1
ATOM 874 O O . VAL A 1 114 ? 3.547 3.517 -9.881 1.00 91.62 114 VAL A O 1
ATOM 877 N N . PRO A 1 115 ? 2.752 5.629 -10.024 1.00 91.94 115 PRO A N 1
ATOM 878 C CA . PRO A 1 115 ? 3.687 6.048 -11.065 1.00 91.94 115 PRO A CA 1
ATOM 879 C C . PRO A 1 115 ? 5.138 5.887 -10.628 1.00 91.94 115 PRO A C 1
ATOM 881 O O . PRO A 1 115 ? 5.457 6.045 -9.445 1.00 91.94 115 PRO A O 1
ATOM 884 N N . LYS A 1 116 ? 6.036 5.633 -11.581 1.00 92.44 116 LYS A N 1
ATOM 885 C CA . LYS A 1 116 ? 7.477 5.591 -11.309 1.00 92.44 116 LYS A CA 1
ATOM 886 C C . LYS A 1 116 ? 7.953 6.887 -10.643 1.00 92.44 116 LYS A C 1
ATOM 888 O O . LYS A 1 116 ? 7.618 7.987 -11.086 1.00 92.44 116 LYS A O 1
ATOM 893 N N . GLY A 1 117 ? 8.761 6.759 -9.593 1.00 86.50 117 GLY A N 1
ATOM 894 C CA . GLY A 1 117 ? 9.262 7.906 -8.834 1.00 86.50 117 GLY A CA 1
ATOM 895 C C . GLY A 1 117 ? 8.204 8.638 -8.000 1.00 86.50 117 GLY A C 1
ATOM 896 O O . GLY A 1 117 ? 8.485 9.738 -7.527 1.00 86.50 117 GLY A O 1
ATOM 897 N N . SER A 1 118 ? 7.002 8.072 -7.819 1.00 85.75 118 SER A N 1
ATOM 898 C CA . SER A 1 118 ? 6.028 8.596 -6.855 1.00 85.75 118 SER A CA 1
ATOM 899 C C . SER A 1 118 ? 6.492 8.316 -5.423 1.00 85.75 118 SER A C 1
ATOM 901 O O . SER A 1 118 ? 6.792 7.172 -5.077 1.00 85.75 118 SER A O 1
ATOM 903 N N . GLU A 1 119 ? 6.514 9.359 -4.588 1.00 85.38 119 GLU A N 1
ATOM 904 C CA . GLU A 1 119 ? 6.832 9.285 -3.149 1.00 85.38 119 GLU A CA 1
ATOM 905 C C . GLU A 1 119 ? 5.639 9.668 -2.252 1.00 85.38 119 GLU A C 1
ATOM 907 O O . GLU A 1 119 ? 5.749 9.684 -1.028 1.00 85.38 119 GLU A O 1
ATOM 912 N N . SER A 1 120 ? 4.500 10.024 -2.846 1.00 82.88 120 SER A N 1
ATOM 913 C CA . SER A 1 120 ? 3.379 10.675 -2.150 1.00 82.88 120 SER A CA 1
ATOM 914 C C . SER A 1 120 ? 2.018 10.062 -2.469 1.00 82.88 120 SER A C 1
ATOM 916 O O . SER A 1 120 ? 0.987 10.626 -2.097 1.00 82.88 120 SER A O 1
ATOM 918 N N . THR A 1 121 ? 2.000 8.902 -3.128 1.00 92.44 121 THR A N 1
ATOM 919 C CA . THR A 1 121 ? 0.791 8.087 -3.217 1.00 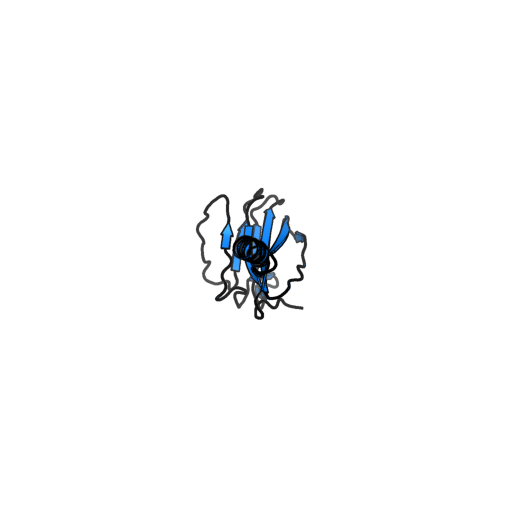92.44 121 THR A CA 1
ATOM 920 C C . THR A 1 121 ? 0.524 7.465 -1.851 1.00 92.44 121 THR A C 1
ATOM 922 O O . THR A 1 121 ? 1.374 6.756 -1.315 1.00 92.44 121 THR A O 1
ATOM 925 N N . SER A 1 122 ? -0.655 7.698 -1.284 1.00 94.62 122 SER A N 1
ATOM 926 C CA . SER A 1 122 ? -1.055 7.049 -0.038 1.00 94.62 122 SER A CA 1
ATOM 927 C C . SER A 1 122 ? -2.479 6.521 -0.090 1.00 94.62 122 SER A C 1
ATOM 929 O O . SER A 1 122 ? -3.319 7.029 -0.833 1.00 94.62 122 SER A O 1
ATOM 931 N N . MET A 1 123 ? -2.747 5.485 0.700 1.00 94.56 123 MET A N 1
ATOM 932 C CA . MET A 1 123 ? -4.096 4.980 0.936 1.00 94.56 123 MET A CA 1
ATOM 933 C C . MET A 1 123 ? -4.360 4.865 2.432 1.00 94.56 123 MET A C 1
ATOM 935 O O . MET A 1 123 ? -3.524 4.348 3.172 1.00 94.56 123 MET A O 1
ATOM 939 N N . THR A 1 124 ? -5.532 5.317 2.866 1.00 95.94 124 THR A N 1
ATOM 940 C CA . THR A 1 124 ? -5.959 5.269 4.265 1.00 95.94 124 THR A CA 1
ATOM 941 C C . THR A 1 124 ? -7.253 4.481 4.399 1.00 95.94 124 THR A C 1
ATOM 943 O O . THR A 1 124 ? -8.214 4.736 3.676 1.00 95.94 124 THR A O 1
ATOM 946 N N . PHE A 1 125 ? -7.299 3.542 5.340 1.00 95.06 125 PHE A N 1
ATOM 947 C CA . PHE A 1 125 ? -8.470 2.707 5.611 1.00 95.06 125 PHE A CA 1
ATOM 948 C C . PHE A 1 125 ? -8.552 2.333 7.094 1.00 95.06 125 PHE A C 1
ATOM 950 O O . PHE A 1 125 ? -7.557 2.365 7.815 1.00 95.06 125 PHE A O 1
ATOM 957 N N . THR A 1 126 ? -9.744 1.965 7.563 1.00 95.69 126 THR A N 1
ATOM 958 C CA . THR A 1 126 ? -9.922 1.388 8.905 1.00 95.69 126 THR A CA 1
ATOM 959 C C . THR A 1 126 ? -9.962 -0.126 8.797 1.00 95.69 126 THR A C 1
ATOM 961 O O . THR A 1 126 ? -10.713 -0.659 7.987 1.00 95.69 126 THR A O 1
ATOM 964 N N . VAL A 1 127 ? -9.177 -0.824 9.616 1.00 94.75 127 VAL A N 1
ATOM 965 C CA . VAL A 1 127 ? -9.144 -2.290 9.617 1.00 94.75 127 VAL A CA 1
ATOM 966 C C . VAL A 1 127 ? -10.405 -2.834 10.269 1.00 94.75 127 VAL A C 1
ATOM 968 O O . VAL A 1 127 ? -10.696 -2.534 11.428 1.00 94.75 127 VAL A O 1
ATOM 971 N N . THR A 1 128 ? -11.123 -3.681 9.552 1.00 93.69 128 THR A N 1
ATOM 972 C CA . THR A 1 128 ? -12.362 -4.322 10.001 1.00 93.69 128 THR A CA 1
ATOM 973 C C . THR A 1 128 ? -12.171 -5.832 10.182 1.00 93.69 128 THR A C 1
ATOM 975 O O . THR A 1 128 ? -11.146 -6.398 9.804 1.00 93.69 128 THR A O 1
ATOM 978 N N . GLU A 1 129 ? -13.131 -6.503 10.826 1.00 91.44 129 GLU A N 1
ATOM 979 C CA . GLU A 1 129 ? -13.037 -7.944 11.137 1.00 91.44 129 GLU A CA 1
ATOM 980 C C . GLU A 1 129 ? -13.055 -8.855 9.894 1.00 91.44 129 GLU A C 1
ATOM 982 O O . GLU A 1 129 ? -12.614 -9.999 9.959 1.00 91.44 129 GLU A O 1
ATOM 987 N N . ASP A 1 130 ? -13.550 -8.356 8.765 1.00 88.62 130 ASP A N 1
ATOM 988 C CA . ASP A 1 130 ? -13.633 -9.012 7.454 1.00 88.62 130 ASP A CA 1
ATOM 989 C C . ASP A 1 130 ? -12.370 -8.829 6.584 1.00 88.62 130 ASP A C 1
ATOM 991 O O . ASP A 1 130 ? -12.192 -9.540 5.588 1.00 88.62 130 ASP A O 1
ATOM 995 N N . MET A 1 131 ? -11.446 -7.947 6.983 1.00 89.62 131 MET A N 1
ATOM 996 C CA . MET A 1 131 ? -10.143 -7.736 6.335 1.00 89.62 131 MET A CA 1
ATOM 997 C C . MET A 1 131 ? -9.115 -8.794 6.767 1.00 89.62 131 MET A C 1
ATOM 999 O O . MET A 1 131 ? -8.024 -8.491 7.251 1.0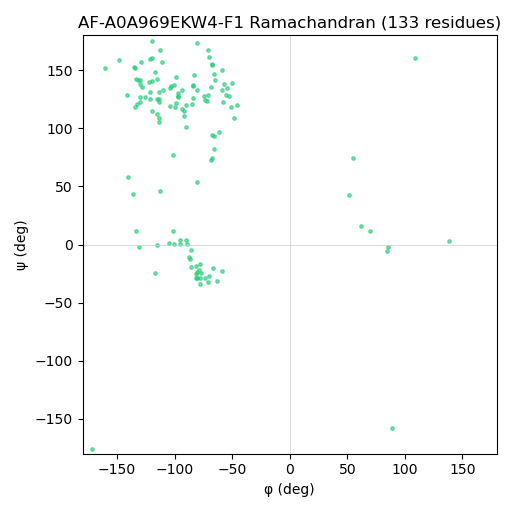0 89.62 131 MET A O 1
ATOM 1003 N N . VAL A 1 132 ? -9.472 -10.069 6.613 1.00 78.56 132 VAL A N 1
ATOM 1004 C CA . VAL A 1 132 ? -8.583 -11.199 6.908 1.00 78.56 132 VAL A CA 1
ATOM 1005 C C . VAL A 1 132 ? -7.822 -11.587 5.640 1.00 78.56 132 VAL A C 1
ATOM 1007 O O . VAL A 1 132 ? -8.419 -12.038 4.662 1.00 78.56 132 VAL A O 1
ATOM 1010 N N . GLY A 1 133 ? -6.497 -11.421 5.661 1.00 68.12 133 GLY A N 1
ATOM 1011 C CA . GLY A 1 133 ? -5.607 -11.904 4.602 1.00 68.12 133 GLY A CA 1
ATOM 1012 C C . GLY A 1 133 ? -5.464 -13.432 4.593 1.00 68.12 133 GLY A C 1
ATOM 1013 O O . GLY A 1 133 ? -5.845 -14.120 5.544 1.00 68.12 133 GLY A O 1
ATOM 1014 N N . HIS A 1 134 ? -4.885 -13.979 3.522 1.00 62.47 134 HIS A N 1
ATOM 1015 C CA . HIS A 1 134 ? -4.496 -15.394 3.490 1.00 62.47 134 HIS A CA 1
ATOM 1016 C C . HIS A 1 134 ? -3.338 -15.648 4.466 1.00 62.47 134 HIS A C 1
ATOM 1018 O O . HIS A 1 134 ? -2.403 -14.851 4.528 1.00 62.47 134 HIS A O 1
ATOM 1024 N N . LYS A 1 135 ? -3.427 -16.736 5.242 1.00 48.94 135 LYS A N 1
ATOM 1025 C CA . LYS A 1 135 ? -2.352 -17.212 6.129 1.00 48.94 135 LYS A CA 1
ATOM 1026 C C . LYS A 1 135 ? -1.345 -18.071 5.382 1.00 48.94 135 LYS A C 1
ATOM 1028 O O . LYS A 1 135 ? -1.796 -18.853 4.516 1.00 48.94 135 LYS A O 1
#

pLDDT: mean 80.09, std 18.7, range [43.16, 97.31]

Mean predicted aligned error: 10.95 Å

Radius of gyration: 22.27 Å; Cα contacts (8 Å, |Δi|>4): 227; chains: 1; bounding box: 31×54×70 Å